Protein AF-A0A7J5YLM3-F1 (afdb_monomer_lite)

Sequence (100 aa):
MGSLIEAKLRELLDVSTLAGKMENRMLTVVSGPDMVNITYLNFMAFTEDTAKEWAEELFNLASNLFVQNMSREDCLEKAYTRMKLQLNPEGRIPCQELKI

InterPro domains:
  IPR037862 PLC-beta, PH domain [PF17787] (6-69)

Organism: Dissostichus mawsoni (NCBI:txid36200)

Secondary structure (DSSP, 8-state):
-HHHHHHHHHHHTTTTT-TTTSGGGEEEEEE-SSSSS-EEEEEE-SSHHHHHHHHHHHHHHHH-HHHHT--HHHHHHHHHHHHHHS--TTS---GGGG--

Structure (mmCIF, N/CA/C/O backbone):
data_AF-A0A7J5YLM3-F1
#
_entry.id   AF-A0A7J5YLM3-F1
#
loop_
_atom_site.group_PDB
_atom_site.id
_atom_site.type_symbol
_atom_site.label_atom_id
_atom_site.label_alt_id
_atom_site.label_comp_id
_atom_site.label_asym_id
_atom_site.label_entity_id
_atom_site.label_seq_id
_atom_site.pdbx_PDB_ins_code
_atom_site.Cartn_x
_atom_site.Cartn_y
_atom_site.Cartn_z
_atom_site.occupancy
_atom_site.B_iso_or_equiv
_atom_site.auth_seq_id
_atom_site.auth_comp_id
_atom_site.auth_asym_id
_atom_site.auth_atom_id
_atom_site.pdbx_PDB_model_num
ATOM 1 N N . MET A 1 1 ? -10.749 25.516 -1.071 1.00 50.72 1 MET A N 1
ATOM 2 C CA . MET A 1 1 ? -11.025 24.279 -1.839 1.00 50.72 1 MET A CA 1
ATOM 3 C C . MET A 1 1 ? -10.722 23.027 -1.011 1.00 50.72 1 MET A C 1
ATOM 5 O O . MET A 1 1 ? -11.608 22.192 -0.914 1.00 50.72 1 MET A O 1
ATOM 9 N N . GLY A 1 2 ? -9.566 22.928 -0.332 1.00 54.97 2 GLY A N 1
ATOM 10 C CA . GLY A 1 2 ? -9.239 21.792 0.557 1.00 54.97 2 GLY A CA 1
ATOM 11 C C . GLY A 1 2 ? -10.219 21.546 1.719 1.00 54.97 2 GLY A C 1
ATOM 12 O O . GLY A 1 2 ? -10.580 20.405 1.973 1.00 54.97 2 GLY A O 1
ATOM 13 N N . SER A 1 3 ? -10.755 22.602 2.340 1.00 64.69 3 SER A N 1
ATOM 14 C CA . SER A 1 3 ? -11.733 22.487 3.441 1.00 64.69 3 SER A CA 1
ATOM 15 C C . SER A 1 3 ? -13.086 21.884 3.033 1.00 64.69 3 SER A C 1
ATOM 17 O O . SER A 1 3 ? -13.751 21.246 3.842 1.00 64.69 3 SER A O 1
ATOM 19 N N . LEU A 1 4 ? -13.500 22.056 1.772 1.00 66.94 4 LEU A N 1
ATOM 20 C CA . LEU A 1 4 ? -14.756 21.498 1.259 1.00 66.94 4 LEU A CA 1
ATOM 21 C C . LEU A 1 4 ? -14.635 19.993 0.983 1.00 66.94 4 LEU A C 1
ATOM 23 O O . LEU A 1 4 ? -15.600 19.253 1.155 1.00 66.94 4 LEU A O 1
ATOM 27 N N . ILE A 1 5 ? -13.450 19.547 0.560 1.00 72.38 5 ILE A N 1
ATOM 28 C CA . ILE A 1 5 ? -13.146 18.128 0.348 1.00 72.38 5 ILE A CA 1
ATOM 29 C C . ILE A 1 5 ? -13.112 17.412 1.698 1.00 72.38 5 ILE A C 1
ATOM 31 O O . ILE A 1 5 ? -13.722 16.359 1.841 1.00 72.38 5 ILE A O 1
ATOM 35 N N . GLU A 1 6 ? -12.477 18.016 2.703 1.00 73.56 6 GLU A N 1
ATOM 36 C CA . GLU A 1 6 ? -12.443 17.470 4.059 1.00 73.56 6 GLU A CA 1
ATOM 37 C C . GLU A 1 6 ? -13.849 17.322 4.661 1.00 73.56 6 GLU A C 1
ATOM 39 O O . GLU A 1 6 ? -14.179 16.266 5.198 1.00 73.56 6 GLU A O 1
ATOM 44 N N . ALA A 1 7 ? -14.704 18.341 4.520 1.00 74.62 7 ALA A N 1
ATOM 45 C CA . ALA A 1 7 ? -16.082 18.286 5.004 1.00 74.62 7 ALA A CA 1
ATOM 46 C C . ALA A 1 7 ? -16.893 17.163 4.329 1.00 74.62 7 ALA A C 1
ATOM 48 O O . ALA A 1 7 ? -17.551 16.385 5.016 1.00 74.62 7 ALA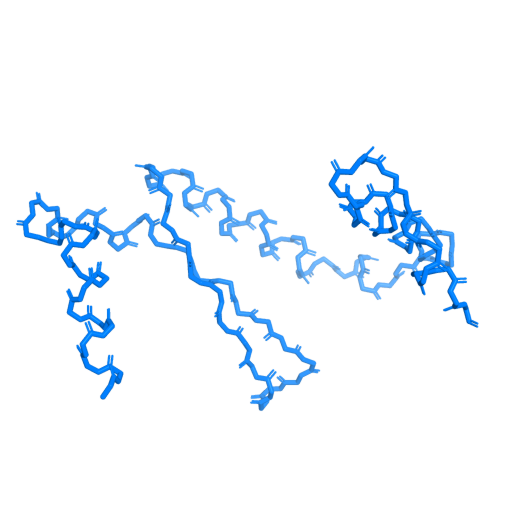 A O 1
ATOM 49 N N . LYS A 1 8 ? -16.781 17.023 3.001 1.00 76.38 8 LYS A N 1
ATOM 50 C CA . LYS A 1 8 ? -17.445 15.951 2.242 1.00 76.38 8 LYS A CA 1
ATOM 51 C C . LYS A 1 8 ? -16.928 14.556 2.590 1.00 76.38 8 LYS A C 1
ATOM 53 O O . LYS A 1 8 ? -17.710 13.614 2.632 1.00 76.38 8 LYS A O 1
ATOM 58 N N . LEU A 1 9 ? -15.625 14.408 2.832 1.00 75.12 9 LEU A N 1
ATOM 59 C CA . LEU A 1 9 ? -15.049 13.132 3.260 1.00 75.12 9 LEU A CA 1
ATOM 60 C C . LEU A 1 9 ? -15.561 12.743 4.649 1.00 75.12 9 LEU A C 1
ATOM 62 O O . LEU A 1 9 ? -15.956 11.603 4.845 1.00 75.12 9 LEU A O 1
ATOM 66 N N . ARG A 1 10 ? -15.628 13.682 5.599 1.00 74.81 10 ARG A N 1
ATOM 67 C CA . ARG A 1 10 ? -16.188 13.418 6.937 1.00 74.81 10 ARG A CA 1
ATOM 68 C C . ARG A 1 10 ? -17.666 13.014 6.891 1.00 74.81 10 ARG A C 1
ATOM 70 O O . ARG A 1 10 ? -18.082 12.172 7.678 1.00 74.81 10 ARG A O 1
ATOM 77 N N . GLU A 1 11 ? -18.437 13.592 5.973 1.00 74.75 11 GLU A N 1
ATOM 78 C CA . GLU A 1 11 ? -19.835 13.217 5.734 1.00 74.75 11 GLU A CA 1
ATOM 79 C C . GLU A 1 11 ? -19.949 11.807 5.130 1.00 74.75 11 GLU A C 1
ATOM 81 O O . GLU A 1 11 ? -20.676 10.972 5.658 1.00 74.75 11 GLU A O 1
ATOM 86 N N . LEU A 1 12 ? -19.172 11.500 4.082 1.00 74.06 12 LEU A N 1
ATOM 87 C CA . LEU A 1 12 ? -19.144 10.172 3.450 1.00 74.06 12 LEU A CA 1
ATOM 88 C C . LEU A 1 12 ? -18.697 9.055 4.399 1.00 74.06 12 LEU A C 1
ATOM 90 O O . LEU A 1 12 ? -19.130 7.916 4.254 1.00 74.06 12 LEU A O 1
ATOM 94 N N . LEU A 1 13 ? -17.818 9.374 5.347 1.00 72.81 13 LEU A N 1
ATOM 95 C CA . LEU A 1 13 ? -17.319 8.422 6.336 1.00 72.81 13 LEU A CA 1
ATOM 96 C C . LEU A 1 13 ? -18.276 8.263 7.538 1.00 72.81 13 LEU A C 1
ATOM 98 O O . LEU A 1 13 ? -17.985 7.476 8.432 1.00 72.81 13 LEU A O 1
ATOM 102 N N . ASP A 1 14 ? -19.414 8.971 7.555 1.00 68.00 14 ASP A N 1
ATOM 103 C CA . ASP A 1 14 ? -20.448 8.947 8.603 1.00 68.00 14 ASP A CA 1
ATOM 104 C C . ASP A 1 14 ? -19.871 9.070 10.030 1.00 68.00 14 ASP A C 1
ATOM 106 O O . ASP A 1 14 ? -20.171 8.305 10.954 1.00 68.00 14 ASP A O 1
ATOM 110 N N . VAL A 1 15 ? -18.979 10.056 10.205 1.00 59.88 15 VAL A N 1
ATOM 111 C CA . VAL A 1 15 ? -18.227 10.312 11.451 1.00 59.88 15 VAL A CA 1
ATOM 112 C C . VAL A 1 15 ? -19.158 10.522 12.660 1.00 59.88 15 VAL A C 1
ATOM 114 O O . VAL A 1 15 ? -18.766 10.245 13.794 1.00 59.88 15 VAL A O 1
ATOM 117 N N . SER A 1 16 ? -20.402 10.961 12.439 1.00 55.94 16 SER A N 1
ATOM 118 C CA . SER A 1 16 ? -21.406 11.230 13.478 1.00 55.94 16 SER A CA 1
ATOM 119 C C . SER A 1 16 ? -21.936 9.988 14.196 1.00 55.94 16 SER A C 1
ATOM 121 O O . SER A 1 16 ? -22.298 10.083 15.368 1.00 55.94 16 SER A O 1
ATOM 123 N N . THR A 1 17 ? -21.967 8.830 13.536 1.00 56.25 17 THR A N 1
ATOM 124 C CA . THR A 1 17 ? -22.619 7.614 14.061 1.00 56.25 17 THR A CA 1
ATOM 125 C C . THR A 1 17 ? -21.609 6.625 14.667 1.00 56.25 17 THR A C 1
ATOM 127 O O . THR A 1 17 ? -21.980 5.679 15.361 1.00 56.25 17 THR A O 1
ATOM 130 N N . LEU A 1 18 ? -20.311 6.849 14.424 1.00 55.97 18 LEU A N 1
ATOM 131 C CA . LEU A 1 18 ? -19.209 5.917 14.702 1.00 55.97 18 LEU A CA 1
ATOM 132 C C . LEU A 1 18 ? -18.059 6.536 15.519 1.00 55.97 18 LEU A C 1
ATOM 134 O O . LEU A 1 18 ? -16.951 5.991 15.516 1.00 55.97 18 LEU A O 1
ATOM 138 N N . ALA A 1 19 ? -18.297 7.655 16.210 1.00 53.34 19 ALA A N 1
ATOM 139 C CA . ALA A 1 19 ? -17.287 8.334 17.023 1.00 53.34 19 ALA A CA 1
ATOM 140 C C . ALA A 1 19 ? -16.590 7.347 17.992 1.00 53.34 19 ALA A C 1
ATOM 142 O O . ALA A 1 19 ? -17.245 6.711 18.817 1.00 53.34 19 ALA A O 1
ATOM 143 N N . GLY A 1 20 ? -15.270 7.175 17.836 1.00 55.81 20 GLY A N 1
ATOM 144 C CA . GLY A 1 20 ? -14.425 6.238 18.599 1.00 55.81 20 GLY A CA 1
ATOM 145 C C . GLY A 1 20 ? -14.241 4.829 18.002 1.00 55.81 20 GLY A C 1
ATOM 146 O O . GLY A 1 20 ? -13.385 4.087 18.461 1.00 55.81 20 GLY A O 1
ATOM 147 N N . LYS A 1 21 ? -14.997 4.432 16.965 1.00 63.47 21 LYS A N 1
ATOM 148 C CA . LYS A 1 21 ? -14.834 3.137 16.246 1.00 63.47 21 LYS A CA 1
ATOM 149 C C . LYS A 1 21 ? -14.190 3.273 14.866 1.00 63.47 21 LYS A C 1
ATOM 151 O O . LYS A 1 21 ? -13.937 2.280 14.180 1.00 63.47 21 LYS A O 1
ATOM 156 N N . MET A 1 22 ? -14.031 4.503 14.392 1.00 74.25 22 MET A N 1
ATOM 157 C CA . MET A 1 22 ? -13.502 4.781 13.061 1.00 74.25 22 MET A CA 1
ATOM 158 C C . MET A 1 22 ? -11.977 4.698 13.031 1.00 74.25 22 MET A C 1
ATOM 160 O O . MET A 1 22 ? -11.436 4.068 12.131 1.00 74.25 22 MET A O 1
ATOM 164 N N . GLU A 1 23 ? -11.300 5.289 14.017 1.00 79.25 23 GLU A N 1
ATOM 165 C CA . GLU A 1 23 ? -9.834 5.316 14.109 1.00 79.25 23 GLU A CA 1
ATOM 166 C C . GLU A 1 23 ? -9.208 3.921 14.057 1.00 79.25 23 GLU A C 1
ATOM 168 O O . GLU A 1 23 ? -8.287 3.700 13.279 1.00 79.25 23 GLU A O 1
ATOM 173 N N . ASN A 1 24 ? -9.792 2.950 14.762 1.00 85.31 24 ASN A N 1
ATOM 174 C CA . ASN A 1 24 ? -9.321 1.564 14.776 1.00 85.31 24 ASN A CA 1
ATOM 175 C C . ASN A 1 24 ? -9.464 0.835 13.428 1.00 85.31 24 ASN A C 1
ATOM 177 O O . ASN A 1 24 ? -8.971 -0.277 13.270 1.00 85.31 24 ASN A O 1
ATOM 181 N N . ARG A 1 25 ? -10.176 1.429 12.465 1.00 89.31 25 ARG A N 1
ATOM 182 C CA . ARG A 1 25 ? -10.377 0.890 11.114 1.00 89.31 25 ARG A CA 1
ATOM 183 C C . ARG A 1 25 ? -9.602 1.655 10.050 1.00 89.31 25 ARG A C 1
ATOM 185 O O . ARG A 1 25 ? -9.659 1.283 8.879 1.00 89.31 25 ARG A O 1
ATOM 192 N N . MET A 1 26 ? -8.910 2.723 10.432 1.00 91.25 26 MET A N 1
ATOM 193 C CA . MET A 1 26 ? -8.090 3.505 9.520 1.00 91.25 26 MET A CA 1
ATOM 194 C C . MET A 1 26 ? -6.708 2.873 9.383 1.00 91.25 26 MET A C 1
ATOM 196 O O . MET A 1 26 ? -6.067 2.529 10.371 1.00 91.25 26 MET A O 1
ATOM 200 N N . LEU A 1 27 ? -6.234 2.776 8.146 1.00 94.44 27 LEU A N 1
ATOM 201 C CA . LEU A 1 27 ? -4.877 2.364 7.813 1.00 94.44 27 LEU A CA 1
ATOM 202 C C . LEU A 1 27 ? -4.239 3.452 6.955 1.00 94.44 27 LEU A C 1
ATOM 204 O O . LEU A 1 27 ? -4.764 3.803 5.898 1.00 94.44 27 LEU A O 1
ATOM 208 N N . THR A 1 28 ? -3.082 3.947 7.380 1.00 96.00 28 THR A N 1
ATOM 209 C CA . THR A 1 28 ? -2.282 4.887 6.593 1.00 96.00 28 THR A CA 1
ATOM 210 C C . THR A 1 28 ? -0.998 4.205 6.154 1.00 96.00 28 THR A C 1
ATOM 212 O O . THR A 1 28 ? -0.130 3.905 6.970 1.00 96.00 28 THR A O 1
ATOM 215 N N . VAL A 1 29 ? -0.861 3.992 4.847 1.00 96.88 29 VAL A N 1
ATOM 216 C CA . VAL A 1 29 ? 0.384 3.525 4.238 1.00 96.88 29 VAL A CA 1
ATOM 217 C C . VAL A 1 29 ? 1.237 4.742 3.906 1.00 96.88 29 VAL A C 1
ATOM 219 O O . VAL A 1 29 ? 0.841 5.601 3.114 1.00 96.88 29 VAL A O 1
ATOM 222 N N . VAL A 1 30 ? 2.412 4.806 4.524 1.00 96.69 30 VAL A N 1
ATOM 223 C CA . VAL A 1 30 ? 3.402 5.866 4.324 1.00 96.69 30 VAL A CA 1
ATOM 224 C C . VAL A 1 30 ? 4.521 5.313 3.449 1.00 96.69 30 VAL A C 1
ATOM 226 O O . VAL A 1 30 ? 5.132 4.304 3.790 1.00 96.69 30 VAL A O 1
ATOM 229 N N . SER A 1 31 ? 4.781 5.946 2.308 1.00 95.56 31 SER A N 1
ATOM 230 C CA . SER A 1 31 ? 5.800 5.485 1.356 1.00 95.56 31 SER A CA 1
ATOM 231 C C . SER A 1 31 ? 6.53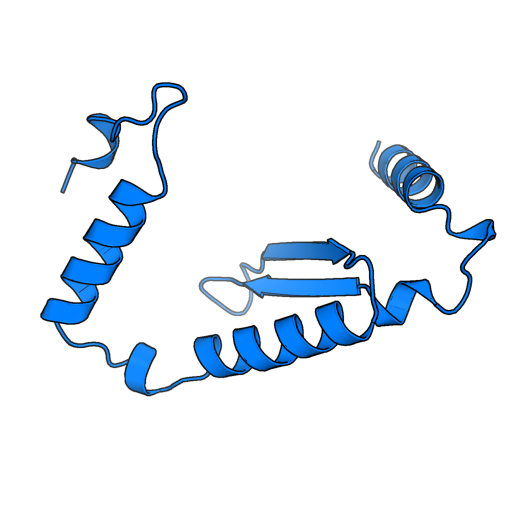9 6.657 0.722 1.00 95.56 31 SER A C 1
ATOM 233 O O . SER A 1 31 ? 5.982 7.741 0.586 1.00 95.56 31 SER A O 1
ATOM 235 N N . GLY A 1 32 ? 7.792 6.456 0.330 1.00 95.50 32 GLY A N 1
ATOM 236 C CA . GLY A 1 32 ? 8.604 7.486 -0.310 1.00 95.50 32 GLY A CA 1
ATOM 237 C C . GLY A 1 32 ? 9.999 6.964 -0.652 1.00 95.50 32 GLY A C 1
ATOM 238 O O . GLY A 1 32 ? 10.427 5.967 -0.068 1.00 95.50 32 GLY A O 1
ATOM 239 N N . PRO A 1 33 ? 10.711 7.593 -1.602 1.00 93.81 33 PRO A N 1
ATOM 240 C CA . PRO A 1 33 ? 12.099 7.250 -1.900 1.00 93.81 33 PRO A CA 1
ATOM 241 C C . PRO A 1 33 ? 13.071 7.710 -0.801 1.00 93.81 33 PRO A C 1
ATOM 243 O O . PRO A 1 33 ? 14.175 7.183 -0.707 1.00 93.81 33 PRO A O 1
ATOM 246 N N . ASP A 1 34 ? 12.671 8.685 0.020 1.00 94.06 34 ASP A N 1
ATOM 247 C CA . ASP A 1 34 ? 13.465 9.262 1.102 1.00 94.06 34 ASP A CA 1
ATOM 248 C C . ASP A 1 34 ? 12.557 9.872 2.192 1.00 94.06 34 ASP A C 1
ATOM 250 O O . ASP A 1 34 ? 11.329 9.843 2.098 1.00 94.06 34 ASP A O 1
ATOM 254 N N . MET A 1 35 ? 13.172 10.430 3.240 1.00 93.81 35 MET A N 1
ATOM 255 C CA . MET A 1 35 ? 12.478 11.002 4.405 1.00 93.81 35 MET A CA 1
ATOM 256 C C . MET A 1 35 ? 11.803 12.361 4.137 1.00 93.81 35 MET A C 1
ATOM 258 O O . MET A 1 35 ? 11.187 12.918 5.043 1.00 93.81 35 MET A O 1
ATOM 262 N N . VAL A 1 36 ? 11.936 12.921 2.931 1.00 96.06 36 VAL A N 1
ATOM 263 C CA . VAL A 1 36 ? 11.355 14.213 2.532 1.00 96.06 36 VAL A CA 1
ATOM 264 C C . VAL A 1 36 ? 10.192 14.000 1.562 1.00 96.06 36 VAL A C 1
ATOM 266 O O . VAL A 1 36 ? 9.122 14.582 1.728 1.00 96.06 36 VAL A O 1
ATOM 269 N N . ASN A 1 37 ? 10.377 13.138 0.565 1.00 95.25 37 ASN A N 1
ATOM 270 C CA . ASN A 1 37 ? 9.418 12.870 -0.502 1.00 95.25 37 ASN A CA 1
ATOM 271 C C . ASN A 1 37 ? 8.402 11.793 -0.087 1.00 95.25 37 ASN A C 1
ATOM 273 O O . ASN A 1 37 ? 8.360 10.699 -0.645 1.00 95.25 37 ASN A O 1
ATOM 277 N N . ILE A 1 38 ? 7.572 12.100 0.909 1.00 96.69 38 ILE A N 1
ATOM 278 C CA . ILE A 1 38 ? 6.635 11.138 1.501 1.00 96.69 38 ILE A CA 1
ATOM 279 C C . ILE A 1 38 ? 5.230 11.275 0.896 1.00 96.69 38 ILE A C 1
ATOM 281 O O . ILE A 1 38 ? 4.658 12.362 0.831 1.00 96.69 38 ILE A O 1
ATOM 285 N N . THR A 1 39 ? 4.646 10.14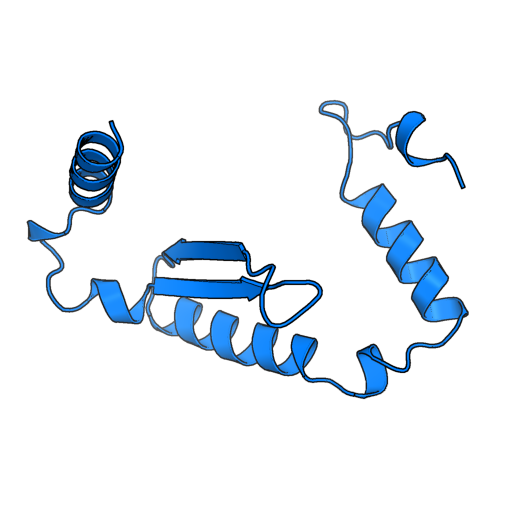2 0.508 1.00 96.31 39 THR A N 1
ATOM 286 C CA . THR A 1 39 ? 3.256 9.981 0.069 1.00 96.31 39 THR A CA 1
ATOM 287 C C . THR A 1 39 ? 2.457 9.205 1.113 1.00 96.31 39 THR A C 1
ATOM 289 O O . THR A 1 39 ? 2.908 8.175 1.617 1.00 96.31 39 THR A O 1
ATOM 292 N N . TYR A 1 40 ? 1.243 9.681 1.390 1.00 95.75 40 TYR A N 1
ATOM 293 C CA . TYR A 1 40 ? 0.302 9.066 2.325 1.00 95.75 40 TYR A CA 1
ATOM 294 C C . TYR A 1 40 ? -0.897 8.507 1.561 1.00 95.75 40 TYR A C 1
ATOM 296 O O . TYR A 1 40 ? -1.616 9.255 0.896 1.00 95.75 40 TYR A O 1
ATOM 304 N N . LEU A 1 41 ? -1.135 7.204 1.683 1.00 95.56 41 LEU A N 1
ATOM 305 C CA . LEU A 1 41 ? -2.346 6.549 1.193 1.00 95.56 41 LEU A CA 1
ATOM 306 C C . LEU A 1 41 ? -3.195 6.137 2.392 1.00 95.56 41 LEU A C 1
ATOM 308 O O . LEU A 1 41 ? -2.744 5.363 3.233 1.00 95.56 41 LEU A O 1
ATOM 312 N N . ASN A 1 42 ? -4.413 6.671 2.478 1.00 92.81 42 ASN A N 1
ATOM 313 C CA . ASN A 1 42 ? -5.327 6.410 3.587 1.00 92.81 42 ASN A CA 1
ATOM 314 C C . ASN A 1 42 ? -6.448 5.477 3.137 1.00 92.81 42 ASN A C 1
ATOM 316 O O . ASN A 1 42 ? -7.134 5.752 2.152 1.00 92.81 42 ASN A O 1
ATOM 320 N N . PHE A 1 43 ? -6.646 4.410 3.898 1.00 92.75 43 PHE A N 1
ATOM 321 C CA . PHE A 1 43 ? -7.685 3.412 3.703 1.00 92.75 43 PHE A CA 1
ATOM 322 C C . PHE A 1 43 ? -8.558 3.326 4.951 1.00 92.75 43 PHE A C 1
ATOM 324 O O . PHE A 1 43 ? -8.102 3.578 6.067 1.00 92.75 43 PHE A O 1
ATOM 331 N N . MET A 1 44 ? -9.810 2.927 4.751 1.00 89.94 44 MET A N 1
ATOM 332 C CA . MET A 1 44 ? -10.713 2.543 5.825 1.00 89.94 44 MET A CA 1
ATOM 333 C C . MET A 1 44 ? -11.152 1.106 5.585 1.00 89.94 44 MET A C 1
ATOM 335 O O . MET A 1 44 ? -11.758 0.799 4.558 1.00 89.94 44 MET A O 1
ATOM 339 N N . ALA A 1 45 ? -10.839 0.228 6.527 1.00 90.56 45 ALA A N 1
ATOM 340 C CA . ALA A 1 45 ? -11.330 -1.134 6.516 1.00 90.56 45 ALA A CA 1
ATOM 341 C C . ALA A 1 45 ? -12.784 -1.189 7.005 1.00 90.56 45 ALA A C 1
ATOM 343 O O . ALA A 1 45 ? -13.256 -0.341 7.765 1.00 90.56 45 ALA A O 1
ATOM 344 N N . PHE A 1 46 ? -13.500 -2.243 6.617 1.00 86.31 46 PHE A N 1
ATOM 345 C CA . PHE A 1 46 ? -14.844 -2.487 7.142 1.00 86.31 46 PHE A CA 1
ATOM 346 C C . PHE A 1 46 ? -14.816 -2.880 8.630 1.00 86.31 46 PHE A C 1
ATOM 348 O O . PHE A 1 46 ? -15.719 -2.491 9.379 1.00 86.31 46 PHE A O 1
ATOM 355 N N . THR A 1 47 ? -13.764 -3.583 9.071 1.00 88.94 47 THR A N 1
ATOM 356 C CA . THR A 1 47 ? -13.574 -4.066 10.450 1.00 88.94 47 THR A CA 1
ATOM 357 C C . THR A 1 47 ? -12.217 -3.646 11.021 1.00 88.94 47 THR A C 1
ATOM 359 O O . THR A 1 47 ? -11.288 -3.351 10.269 1.00 88.94 47 THR A O 1
ATOM 362 N N . GLU A 1 48 ? -12.114 -3.593 12.352 1.00 91.56 48 GLU A N 1
ATOM 363 C CA . GLU A 1 48 ? -10.871 -3.249 13.062 1.00 91.56 48 GLU A CA 1
ATOM 364 C C . GLU A 1 48 ? -9.798 -4.327 12.874 1.00 91.56 48 GLU A C 1
ATOM 366 O O . GLU A 1 48 ? -8.654 -4.001 12.567 1.00 91.56 48 GLU A O 1
ATOM 371 N N . ASP A 1 49 ? -10.174 -5.602 12.978 1.00 94.81 49 ASP A N 1
ATOM 372 C CA . ASP A 1 49 ? -9.235 -6.719 12.833 1.00 94.81 49 ASP A CA 1
ATOM 373 C C . ASP A 1 49 ? -8.594 -6.735 11.441 1.00 94.81 49 ASP A C 1
ATOM 375 O O . ASP A 1 49 ? -7.385 -6.909 11.324 1.00 94.81 49 ASP A O 1
ATOM 379 N N . THR A 1 50 ? -9.369 -6.435 10.391 1.00 95.12 50 THR A N 1
ATOM 380 C CA . THR A 1 50 ? -8.824 -6.280 9.036 1.00 95.12 50 THR A CA 1
ATOM 381 C C . THR A 1 50 ? -7.805 -5.141 8.970 1.00 95.12 50 THR A C 1
ATOM 383 O O . THR A 1 50 ? -6.738 -5.321 8.397 1.00 95.12 50 THR A O 1
ATOM 386 N N . ALA A 1 51 ? -8.090 -3.969 9.549 1.00 94.94 51 ALA A N 1
ATOM 387 C CA . ALA A 1 51 ? -7.127 -2.864 9.532 1.00 94.94 51 ALA A CA 1
ATOM 388 C C . ALA A 1 51 ? -5.814 -3.234 10.244 1.00 94.94 51 ALA A C 1
ATOM 390 O O . ALA A 1 51 ? -4.741 -2.904 9.737 1.00 94.94 51 ALA A O 1
ATOM 391 N N . LYS A 1 52 ? -5.899 -3.947 11.375 1.00 95.50 52 LYS A N 1
ATOM 392 C CA . LYS A 1 52 ? -4.733 -4.426 12.133 1.00 95.50 52 LYS A CA 1
ATOM 393 C C . LYS A 1 52 ? -3.908 -5.441 11.353 1.00 95.50 52 LYS A C 1
ATOM 395 O O . LYS A 1 52 ? -2.710 -5.236 11.200 1.00 95.50 52 LYS A O 1
ATOM 400 N N . GLU A 1 53 ? -4.547 -6.477 10.813 1.00 97.25 53 GLU A N 1
ATOM 401 C CA . GLU A 1 53 ? -3.874 -7.510 10.016 1.00 97.25 53 GLU A CA 1
ATOM 402 C C . GLU A 1 53 ? -3.146 -6.889 8.817 1.00 97.25 53 GLU A C 1
ATOM 404 O O . GLU A 1 53 ? -1.965 -7.146 8.598 1.00 97.25 53 GLU A O 1
ATOM 409 N N . TRP A 1 54 ? -3.807 -5.984 8.086 1.00 97.75 54 TRP A N 1
ATOM 410 C CA . TRP A 1 54 ? -3.166 -5.277 6.977 1.00 97.75 54 TRP A CA 1
ATOM 411 C C . TRP A 1 54 ? -1.991 -4.406 7.430 1.00 97.75 54 TRP A C 1
ATOM 413 O O . TRP A 1 54 ? -0.989 -4.345 6.718 1.00 97.75 54 TRP A O 1
ATOM 423 N N . ALA A 1 55 ? -2.088 -3.729 8.578 1.00 96.44 55 ALA A N 1
ATOM 424 C CA . ALA A 1 55 ? -0.989 -2.924 9.106 1.00 96.44 55 ALA A CA 1
ATOM 425 C C . ALA A 1 55 ? 0.238 -3.788 9.434 1.00 96.44 55 ALA A C 1
ATOM 427 O O . ALA A 1 55 ? 1.350 -3.452 9.025 1.00 96.44 55 ALA A O 1
ATOM 428 N N . GLU A 1 56 ? 0.031 -4.897 10.144 1.00 96.62 56 GLU A N 1
ATOM 429 C CA . GLU A 1 56 ? 1.092 -5.807 10.579 1.00 96.62 56 GLU A CA 1
ATOM 430 C C . GLU A 1 56 ? 1.754 -6.505 9.388 1.00 96.62 56 GLU A C 1
ATOM 432 O O . GLU A 1 56 ? 2.973 -6.430 9.220 1.00 96.62 56 GLU A O 1
ATOM 437 N N . GLU A 1 57 ? 0.963 -7.109 8.501 1.00 97.31 57 GLU A N 1
ATOM 438 C CA . GLU A 1 57 ? 1.492 -7.893 7.385 1.00 97.31 57 GLU A CA 1
ATOM 439 C C . GLU A 1 57 ? 2.176 -7.020 6.327 1.00 97.31 57 GLU A C 1
ATOM 441 O O . GLU A 1 57 ? 3.259 -7.362 5.839 1.00 97.31 57 GLU A O 1
ATOM 446 N N . LEU A 1 58 ? 1.624 -5.841 6.007 1.00 96.56 58 LEU A N 1
ATOM 447 C CA . LEU A 1 58 ? 2.307 -4.904 5.107 1.00 96.56 58 LEU A CA 1
ATOM 448 C C . LEU A 1 58 ? 3.623 -4.406 5.707 1.00 96.56 58 LEU A C 1
ATOM 450 O O . LEU A 1 58 ? 4.611 -4.276 4.980 1.00 96.56 58 LEU A O 1
ATOM 454 N N . PHE 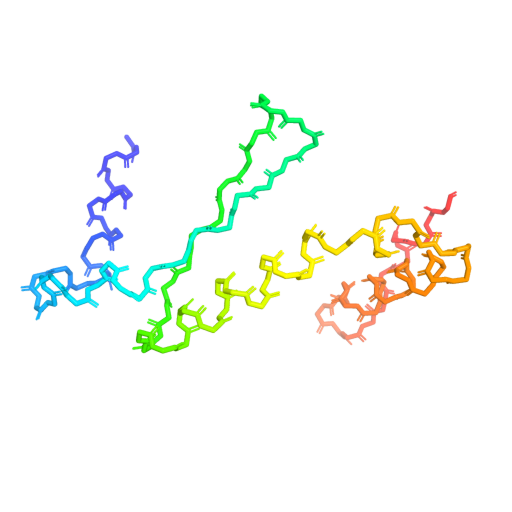A 1 59 ? 3.657 -4.136 7.015 1.00 95.62 59 PHE A N 1
ATOM 455 C CA . PHE A 1 59 ? 4.878 -3.701 7.684 1.00 95.62 59 PHE A CA 1
ATOM 456 C C . PHE A 1 59 ? 5.938 -4.807 7.705 1.00 95.62 59 PHE A C 1
ATOM 458 O O . PHE A 1 59 ? 7.104 -4.540 7.402 1.00 95.62 59 PHE A O 1
ATOM 465 N N . ASN A 1 60 ? 5.544 -6.052 7.981 1.00 95.56 60 ASN A N 1
ATOM 466 C CA . ASN A 1 60 ? 6.430 -7.216 7.931 1.00 95.56 60 ASN A CA 1
ATOM 467 C C . ASN A 1 60 ? 7.047 -7.389 6.537 1.00 95.56 60 ASN A C 1
ATOM 469 O O . ASN A 1 60 ? 8.253 -7.593 6.411 1.00 95.56 60 ASN A O 1
ATOM 473 N N . LEU A 1 61 ? 6.251 -7.234 5.475 1.00 93.69 61 LEU A N 1
ATOM 474 C CA . LEU A 1 61 ? 6.743 -7.297 4.096 1.00 93.69 61 LEU A CA 1
ATOM 475 C C . LEU A 1 61 ? 7.697 -6.143 3.764 1.00 93.69 61 LEU A C 1
ATOM 477 O O . LEU A 1 61 ? 8.749 -6.368 3.165 1.00 93.69 61 LEU A O 1
ATOM 481 N N . ALA A 1 62 ? 7.353 -4.915 4.159 1.00 92.00 62 ALA A N 1
ATOM 482 C CA . ALA A 1 62 ? 8.155 -3.726 3.875 1.00 92.00 62 ALA A CA 1
ATOM 483 C C . ALA A 1 62 ? 9.497 -3.709 4.630 1.00 92.00 62 ALA A C 1
ATOM 485 O O . ALA A 1 62 ? 10.495 -3.202 4.112 1.00 92.00 62 ALA A O 1
ATOM 486 N N . SER A 1 63 ? 9.526 -4.271 5.841 1.00 90.81 63 SER A N 1
ATOM 487 C CA . SER A 1 63 ? 10.715 -4.347 6.699 1.00 90.81 63 SER A CA 1
ATOM 488 C C . SER A 1 63 ? 11.549 -5.620 6.495 1.00 90.81 63 SER A C 1
ATOM 490 O O . SER A 1 63 ? 12.613 -5.761 7.100 1.00 90.81 63 SER A O 1
ATOM 492 N N . ASN A 1 64 ? 11.119 -6.535 5.619 1.00 91.50 64 ASN A N 1
ATOM 493 C CA . ASN A 1 64 ? 11.836 -7.779 5.358 1.00 91.50 64 ASN A CA 1
ATOM 494 C C . ASN A 1 64 ? 13.162 -7.532 4.613 1.00 91.50 64 ASN A C 1
ATOM 496 O O . ASN A 1 64 ? 13.193 -7.221 3.419 1.00 91.50 64 ASN A O 1
ATOM 500 N N . LEU A 1 65 ? 14.278 -7.759 5.309 1.00 83.25 65 LEU A N 1
ATOM 501 C CA . LEU A 1 65 ? 15.627 -7.552 4.782 1.00 83.25 65 LEU A CA 1
ATOM 502 C C . LEU A 1 65 ? 15.958 -8.447 3.574 1.00 83.25 65 LEU A C 1
ATOM 504 O O . LEU A 1 65 ? 16.741 -8.043 2.716 1.00 83.25 65 LEU A O 1
ATOM 508 N N . PHE A 1 66 ? 15.355 -9.634 3.457 1.00 81.25 66 PHE A N 1
ATOM 509 C CA . PHE A 1 66 ? 15.558 -10.503 2.292 1.00 81.25 66 PHE A CA 1
ATOM 510 C C . PHE A 1 66 ? 14.906 -9.929 1.035 1.00 81.25 66 PHE A C 1
ATOM 512 O O . PHE A 1 66 ? 15.501 -9.977 -0.036 1.00 81.25 66 PHE A O 1
ATOM 519 N N . VAL A 1 67 ? 13.732 -9.304 1.172 1.00 80.25 67 VAL A N 1
ATOM 520 C CA . VAL A 1 67 ? 13.062 -8.611 0.059 1.00 80.25 67 VAL A CA 1
ATOM 521 C C . VAL A 1 67 ? 13.873 -7.393 -0.390 1.00 80.25 67 VAL A C 1
ATOM 523 O O . VAL A 1 67 ? 13.889 -7.068 -1.573 1.00 80.25 67 VAL A O 1
ATOM 526 N N . GLN A 1 68 ? 14.597 -6.740 0.523 1.00 78.75 68 GLN A N 1
ATOM 527 C CA . GLN A 1 68 ? 15.504 -5.640 0.175 1.00 78.75 68 GLN A CA 1
ATOM 528 C C . GLN A 1 68 ? 16.794 -6.116 -0.516 1.00 78.75 68 GLN A C 1
ATOM 530 O O . GLN A 1 68 ? 17.373 -5.369 -1.301 1.00 78.75 68 GLN A O 1
ATOM 535 N N . ASN A 1 69 ? 17.214 -7.363 -0.275 1.00 86.62 69 ASN A N 1
ATOM 536 C CA . ASN A 1 69 ? 18.404 -7.993 -0.863 1.00 86.62 69 ASN A CA 1
ATOM 537 C C . ASN A 1 69 ? 18.028 -9.096 -1.867 1.00 86.62 69 ASN A C 1
ATOM 539 O O . ASN A 1 69 ? 18.641 -10.162 -1.919 1.00 86.62 69 ASN A O 1
ATOM 543 N N . MET A 1 70 ? 16.984 -8.827 -2.644 1.00 88.75 70 MET A N 1
ATOM 544 C CA . MET A 1 70 ? 16.409 -9.730 -3.636 1.00 88.75 70 MET A CA 1
ATOM 545 C C . MET A 1 70 ? 17.408 -10.120 -4.737 1.00 88.75 70 MET A C 1
ATOM 547 O O . MET A 1 70 ? 18.227 -9.308 -5.181 1.00 88.75 70 MET A O 1
ATOM 551 N N . SER A 1 71 ? 17.330 -11.374 -5.195 1.00 92.19 71 SER A N 1
ATOM 552 C CA . SER A 1 71 ? 18.187 -11.867 -6.272 1.00 92.19 71 SER A CA 1
ATOM 553 C C . SER A 1 71 ? 17.820 -11.221 -7.613 1.00 92.19 71 SER A C 1
ATOM 555 O O . SER A 1 71 ? 16.782 -10.572 -7.779 1.00 92.19 71 SER A O 1
ATOM 557 N N . ARG A 1 72 ? 18.673 -11.410 -8.627 1.00 92.75 72 ARG A N 1
ATOM 558 C CA . ARG A 1 72 ? 18.363 -10.936 -9.982 1.00 92.75 72 ARG A CA 1
ATOM 559 C C . ARG A 1 72 ? 17.116 -11.615 -10.555 1.00 92.75 72 ARG A C 1
ATOM 561 O O . ARG A 1 72 ? 16.373 -10.965 -11.284 1.00 92.75 72 ARG A O 1
ATOM 568 N N . GLU A 1 73 ? 16.909 -12.889 -10.237 1.00 94.88 73 GLU A N 1
ATOM 569 C CA . GLU A 1 73 ? 15.737 -13.650 -10.670 1.00 94.88 73 GLU A CA 1
ATOM 570 C C . GLU A 1 73 ? 14.459 -13.062 -10.060 1.00 94.88 73 GLU A C 1
ATOM 572 O O . GLU A 1 73 ? 13.562 -12.666 -10.804 1.00 94.88 73 GLU A O 1
ATOM 577 N N . ASP A 1 74 ? 14.452 -12.830 -8.745 1.00 92.75 74 ASP A N 1
ATOM 578 C CA . ASP A 1 74 ? 13.323 -12.206 -8.038 1.00 92.75 74 ASP A CA 1
ATOM 579 C C . ASP A 1 74 ? 13.026 -10.789 -8.563 1.00 92.75 74 ASP A C 1
ATOM 581 O O . ASP A 1 74 ? 11.879 -10.345 -8.624 1.00 92.75 74 ASP A O 1
ATOM 585 N N . CYS A 1 75 ? 14.058 -10.047 -8.980 1.00 90.75 75 CYS A N 1
ATOM 586 C CA . CYS A 1 75 ? 13.892 -8.727 -9.590 1.00 90.75 75 CYS A CA 1
ATOM 587 C C . CYS A 1 75 ? 13.179 -8.786 -10.942 1.00 90.75 75 CYS A C 1
ATOM 589 O O . CYS A 1 75 ? 12.281 -7.978 -11.209 1.00 90.75 75 CYS A O 1
ATOM 591 N N . LEU A 1 76 ? 13.538 -9.759 -11.779 1.00 93.38 76 LEU A N 1
ATOM 592 C CA . LEU A 1 76 ? 12.857 -9.993 -13.049 1.00 93.38 76 LEU A CA 1
ATOM 593 C C . LEU A 1 76 ? 11.414 -10.447 -12.818 1.00 93.38 76 LEU A C 1
ATOM 595 O O . LEU A 1 76 ? 10.510 -9.949 -13.489 1.00 93.38 76 LEU A O 1
ATOM 599 N N . GLU A 1 77 ? 11.179 -11.311 -11.831 1.00 94.31 77 GLU A N 1
ATOM 600 C CA . GLU A 1 77 ? 9.833 -11.742 -11.459 1.00 94.31 77 GLU A CA 1
ATOM 601 C C . GLU A 1 77 ? 8.980 -10.577 -10.936 1.00 94.31 77 GLU A C 1
ATOM 603 O O . GLU A 1 77 ? 7.820 -10.432 -11.328 1.00 94.31 77 GLU A O 1
ATOM 608 N N . LYS A 1 78 ? 9.555 -9.674 -10.134 1.00 91.75 78 LYS A N 1
ATOM 609 C CA . LYS A 1 78 ? 8.882 -8.451 -9.673 1.00 91.75 78 LYS A CA 1
ATOM 610 C C . LYS A 1 78 ? 8.505 -7.535 -10.839 1.00 91.75 78 LYS A C 1
ATOM 612 O O . LYS A 1 78 ? 7.387 -7.016 -10.877 1.00 91.75 78 LYS A O 1
ATOM 617 N N . ALA A 1 79 ? 9.408 -7.336 -11.801 1.00 90.88 79 ALA A N 1
ATOM 618 C CA . ALA A 1 79 ? 9.122 -6.552 -13.002 1.00 90.88 79 ALA A CA 1
ATOM 619 C C . ALA A 1 79 ? 8.015 -7.201 -13.849 1.00 90.88 79 ALA A C 1
ATOM 621 O O . ALA A 1 79 ? 7.083 -6.522 -14.282 1.00 90.88 79 ALA A O 1
ATOM 622 N N . TYR A 1 80 ? 8.077 -8.521 -14.025 1.00 90.81 80 TYR A N 1
ATOM 623 C CA . TYR A 1 80 ? 7.070 -9.297 -14.742 1.00 90.81 80 TYR A CA 1
ATOM 624 C C . TYR A 1 80 ? 5.692 -9.241 -14.077 1.00 90.81 80 TYR A C 1
ATOM 626 O O . TYR A 1 80 ? 4.685 -8.986 -14.741 1.00 90.81 80 TYR A O 1
ATOM 634 N N . THR A 1 81 ? 5.648 -9.407 -12.757 1.00 93.56 81 THR A N 1
ATOM 635 C CA . THR A 1 81 ? 4.424 -9.318 -11.957 1.00 93.56 81 THR A CA 1
ATOM 636 C C . THR A 1 81 ? 3.785 -7.940 -12.081 1.00 93.56 81 THR A C 1
ATOM 638 O O . THR A 1 81 ? 2.581 -7.847 -12.307 1.00 93.56 81 THR A O 1
ATOM 641 N N . ARG A 1 82 ? 4.579 -6.860 -12.038 1.00 91.12 82 ARG A N 1
ATOM 642 C CA . ARG A 1 82 ? 4.070 -5.495 -12.245 1.00 91.12 82 ARG A CA 1
ATOM 643 C C . ARG A 1 82 ? 3.356 -5.348 -13.592 1.00 91.12 82 ARG A C 1
ATOM 645 O O . ARG A 1 82 ? 2.230 -4.860 -13.624 1.00 91.12 82 ARG A O 1
ATOM 652 N N . MET A 1 83 ? 3.964 -5.834 -14.676 1.00 89.38 83 MET A N 1
ATOM 653 C CA . MET A 1 83 ? 3.364 -5.773 -16.018 1.00 89.38 83 MET A CA 1
ATOM 654 C C . MET A 1 83 ? 2.051 -6.560 -16.112 1.00 89.38 83 MET A C 1
ATOM 656 O O . MET A 1 83 ? 1.129 -6.145 -16.808 1.00 89.38 83 MET A O 1
ATOM 660 N N . LYS A 1 84 ? 1.939 -7.681 -15.392 1.00 90.56 84 LYS A N 1
ATOM 661 C CA . LYS A 1 84 ? 0.706 -8.478 -15.329 1.00 90.56 84 LYS A CA 1
ATOM 662 C C . LYS A 1 84 ? -0.416 -7.842 -14.513 1.00 90.56 84 LYS A C 1
ATOM 664 O O . LYS A 1 84 ? -1.571 -8.177 -14.748 1.00 90.56 84 LYS A O 1
ATOM 669 N N . LEU A 1 85 ? -0.092 -6.985 -13.548 1.00 91.81 85 LEU A N 1
ATOM 670 C CA . LEU A 1 85 ? -1.085 -6.295 -12.719 1.00 91.81 85 LEU A CA 1
ATOM 671 C C . LEU A 1 85 ? -1.584 -5.002 -13.376 1.00 91.81 85 LEU A C 1
ATOM 673 O O . LEU A 1 85 ? -2.733 -4.618 -13.183 1.00 91.81 85 LEU A O 1
ATOM 677 N N . GLN A 1 86 ? -0.744 -4.343 -14.175 1.00 88.69 86 GLN A N 1
ATOM 678 C CA . GLN A 1 86 ? -1.061 -3.085 -14.860 1.00 88.69 86 GLN A CA 1
ATOM 679 C C . GLN A 1 86 ? -1.653 -3.333 -16.255 1.00 88.69 86 GLN A C 1
ATOM 681 O O . GLN A 1 86 ? -1.087 -2.946 -17.275 1.00 88.69 86 GLN A O 1
ATOM 686 N N . LEU A 1 87 ? -2.799 -4.014 -16.296 1.00 90.31 87 LEU A N 1
ATOM 687 C CA . LEU A 1 87 ? -3.515 -4.304 -17.539 1.00 90.31 87 LEU A CA 1
ATOM 688 C C . LEU A 1 87 ? -4.364 -3.110 -17.990 1.00 90.31 87 LEU A C 1
ATOM 690 O O . LEU A 1 87 ? -4.837 -2.313 -17.179 1.00 90.31 87 LEU A O 1
ATOM 694 N N . ASN A 1 88 ? -4.595 -3.010 -19.297 1.00 88.88 88 ASN A N 1
ATOM 695 C CA . ASN A 1 88 ? -5.596 -2.099 -19.846 1.00 88.88 88 ASN A CA 1
ATOM 696 C C . ASN A 1 88 ? -7.032 -2.586 -19.524 1.00 88.88 88 ASN A C 1
ATOM 698 O O . ASN A 1 88 ? -7.206 -3.717 -19.060 1.00 88.88 88 ASN A O 1
ATOM 702 N N . PRO A 1 89 ? -8.079 -1.776 -19.778 1.00 91.00 89 PRO A N 1
ATOM 703 C CA . PRO A 1 89 ? -9.469 -2.184 -19.549 1.00 91.00 89 PRO A CA 1
ATOM 704 C C . PRO A 1 89 ? -9.882 -3.469 -20.287 1.00 91.00 89 PRO A C 1
ATOM 706 O O . PRO A 1 89 ? -10.788 -4.169 -19.846 1.00 91.00 89 PRO A O 1
ATOM 709 N N . GLU A 1 90 ? -9.200 -3.813 -21.381 1.00 91.12 90 GLU A N 1
ATOM 710 C CA . GLU A 1 90 ? -9.400 -5.051 -22.140 1.00 91.12 90 GLU A CA 1
ATOM 711 C C . GLU A 1 90 ? -8.648 -6.267 -21.555 1.00 91.12 90 GLU A C 1
ATOM 713 O O . GLU A 1 90 ? -8.653 -7.343 -22.158 1.00 91.12 90 GLU A O 1
ATOM 718 N N . GLY A 1 91 ? -7.980 -6.117 -20.406 1.00 88.38 91 GLY A N 1
ATOM 719 C CA . GLY A 1 91 ? -7.260 -7.189 -19.714 1.00 88.38 91 GLY A CA 1
ATOM 720 C C . GLY A 1 91 ? -5.933 -7.590 -20.368 1.00 88.38 91 GLY A C 1
ATOM 721 O O . GLY A 1 91 ? -5.466 -8.713 -20.189 1.00 88.38 91 GLY A O 1
ATOM 722 N N . ARG A 1 92 ? -5.321 -6.704 -21.159 1.00 88.56 92 ARG A N 1
ATOM 723 C CA . ARG A 1 92 ? -4.061 -6.937 -21.882 1.00 88.56 92 ARG A CA 1
ATOM 724 C C . ARG A 1 92 ? -2.934 -6.074 -21.330 1.00 88.56 92 ARG A C 1
ATOM 726 O O . ARG A 1 92 ? -3.164 -4.963 -20.863 1.00 88.56 92 ARG A O 1
ATOM 733 N N . ILE A 1 93 ? -1.703 -6.572 -21.447 1.00 87.12 93 ILE A N 1
ATOM 734 C CA . ILE A 1 93 ? -0.499 -5.818 -21.076 1.00 87.12 93 ILE A CA 1
ATOM 735 C C . ILE A 1 93 ? -0.303 -4.679 -22.094 1.00 87.12 93 ILE A C 1
ATOM 737 O O . ILE A 1 93 ? -0.162 -4.963 -23.290 1.00 87.12 93 ILE A O 1
ATOM 741 N N . PRO A 1 94 ? -0.286 -3.404 -21.667 1.00 82.25 94 PRO A N 1
ATOM 742 C CA . PRO A 1 94 ? -0.060 -2.278 -22.565 1.00 82.25 94 PRO A CA 1
ATOM 743 C C . PRO A 1 94 ? 1.356 -2.316 -23.152 1.00 82.25 94 PRO A C 1
ATOM 745 O O . PRO A 1 94 ? 2.342 -2.375 -22.422 1.00 82.25 94 PRO A O 1
ATOM 748 N N . CYS A 1 95 ? 1.493 -2.197 -24.476 1.00 73.38 95 CYS A N 1
ATOM 749 C CA . CYS A 1 95 ? 2.811 -2.214 -25.128 1.00 73.38 95 CYS A CA 1
ATOM 750 C C . CYS A 1 95 ? 3.724 -1.037 -24.730 1.00 73.38 95 CYS A C 1
ATOM 752 O O . CYS A 1 95 ? 4.924 -1.078 -24.985 1.00 73.38 95 CYS A O 1
ATOM 754 N N . GLN A 1 96 ? 3.172 0.018 -24.123 1.00 71.00 96 GLN A N 1
ATOM 755 C CA . GLN A 1 96 ? 3.928 1.177 -23.637 1.00 71.00 96 GLN A CA 1
ATOM 756 C C . GLN A 1 96 ? 4.781 0.845 -22.401 1.00 71.00 96 GLN A C 1
ATOM 758 O O . GLN A 1 96 ? 5.866 1.403 -22.265 1.00 71.00 96 GLN A O 1
ATOM 763 N N . GLU A 1 97 ? 4.336 -0.104 -21.571 1.00 63.09 97 GLU A N 1
ATOM 764 C CA . GLU A 1 97 ? 5.022 -0.562 -20.348 1.00 63.09 97 GLU A CA 1
ATOM 765 C C . GLU A 1 97 ? 6.196 -1.523 -20.641 1.00 63.09 97 GLU A C 1
ATOM 767 O O . GLU A 1 97 ?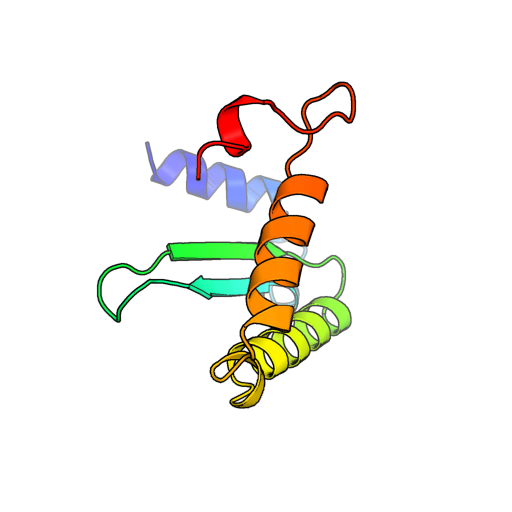 6.954 -1.877 -19.743 1.00 63.09 97 GLU A O 1
ATOM 772 N N . LEU A 1 98 ? 6.379 -1.945 -21.903 1.00 61.34 98 LEU A N 1
ATOM 773 C CA . LEU A 1 98 ? 7.442 -2.870 -22.338 1.00 61.34 98 LEU A CA 1
ATOM 774 C C . LEU A 1 98 ? 8.758 -2.175 -22.733 1.00 61.34 98 LEU A C 1
ATOM 776 O O . LEU A 1 98 ? 9.672 -2.835 -23.230 1.00 61.34 98 LEU A O 1
ATOM 780 N N . LYS A 1 99 ? 8.871 -0.852 -22.571 1.00 57.91 99 LYS A N 1
ATOM 781 C CA . LYS A 1 99 ? 10.117 -0.131 -22.865 1.00 57.91 99 LYS A CA 1
ATOM 782 C C . LYS A 1 99 ? 11.111 -0.347 -21.721 1.00 57.91 99 LYS A C 1
ATOM 784 O O . LYS A 1 99 ? 10.964 0.254 -20.661 1.00 57.91 99 LYS A O 1
ATOM 789 N N . ILE A 1 100 ? 12.073 -1.238 -21.958 1.00 51.81 100 ILE A N 1
ATOM 790 C CA . ILE A 1 100 ? 13.243 -1.498 -21.103 1.00 51.81 100 ILE A CA 1
ATOM 791 C C . ILE A 1 100 ? 14.300 -0.424 -21.356 1.00 51.81 100 ILE A C 1
ATOM 793 O O . ILE A 1 100 ? 14.519 -0.104 -22.548 1.00 51.81 100 ILE A O 1
#

pLDDT: mean 84.35, std 13.28, range [50.72, 97.75]

Foldseek 3Di:
DVVVVVVVVCVVQVCVVQPPQFVLQKAWDWDDPDPPGIDIDIDGHPHSVVNVVCNVVVVCVVPDVCNVVDDPVVVVVVLVVVQQVPADPVNHRDPVSVDD

Radius of gyration: 18.48 Å; chains: 1; b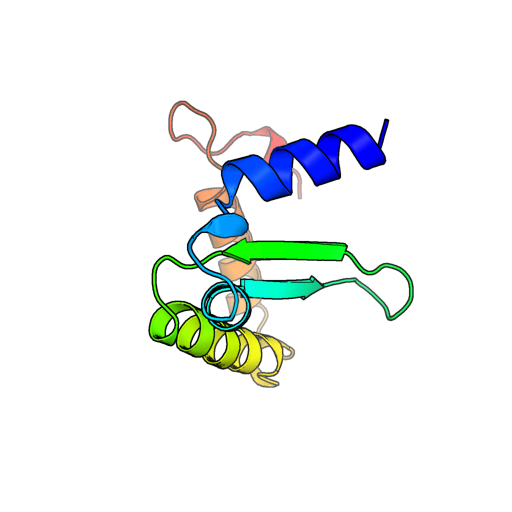ounding box: 41×38×44 Å